Protein AF-A0A0Q5N511-F1 (afdb_monomer_lite)

Secondary structure (DSSP, 8-state):
--HHHHHHHHHHHHHHHHSSPPEEE--SSPPP--TT-EEEEEEE-TT----EEEEEEEEE-SSS-EEEEEEEEEEE--

Structure (mmCIF, N/CA/C/O backbone):
data_AF-A0A0Q5N511-F1
#
_entry.id   AF-A0A0Q5N511-F1
#
loop_
_atom_site.group_PDB
_atom_site.id
_atom_site.type_symbol
_atom_site.label_atom_id
_atom_site.label_alt_id
_atom_site.label_comp_id
_atom_site.label_asym_id
_atom_site.label_entity_id
_atom_site.label_seq_id
_atom_site.pdbx_PDB_ins_code
_atom_site.Cartn_x
_atom_site.Cartn_y
_atom_site.Cartn_z
_atom_site.occupancy
_atom_site.B_iso_or_equiv
_atom_site.auth_seq_id
_atom_site.auth_comp_id
_atom_site.auth_asym_id
_atom_site.auth_atom_id
_atom_site.pdbx_PDB_model_num
ATOM 1 N N . MET A 1 1 ? 10.597 3.323 -7.669 1.00 90.81 1 MET A N 1
ATOM 2 C CA . MET A 1 1 ? 10.071 4.506 -6.953 1.00 90.81 1 MET A CA 1
ATOM 3 C C . MET A 1 1 ? 10.252 4.315 -5.456 1.00 90.81 1 MET A C 1
ATOM 5 O O . MET A 1 1 ? 10.630 3.221 -5.058 1.00 90.81 1 MET A O 1
ATOM 9 N N . SER A 1 2 ? 10.067 5.353 -4.638 1.00 96.56 2 SER A N 1
ATOM 10 C CA . SER A 1 2 ? 10.029 5.163 -3.181 1.00 96.56 2 SER A CA 1
ATOM 11 C C . SER A 1 2 ? 8.740 4.454 -2.768 1.00 96.56 2 SER A C 1
ATOM 13 O O . SER A 1 2 ? 7.733 4.568 -3.473 1.00 96.56 2 SER A O 1
ATOM 15 N N . ALA A 1 3 ? 8.769 3.772 -1.623 1.00 97.00 3 ALA A N 1
ATOM 16 C CA . ALA A 1 3 ? 7.579 3.176 -1.035 1.00 97.00 3 ALA A CA 1
ATOM 17 C C . ALA A 1 3 ? 6.475 4.212 -0.778 1.00 97.00 3 ALA A C 1
ATOM 19 O O . ALA A 1 3 ? 5.350 3.989 -1.200 1.00 97.00 3 ALA A O 1
ATOM 20 N N . ASP A 1 4 ? 6.802 5.400 -0.251 1.00 97.69 4 ASP A N 1
ATOM 21 C CA . ASP A 1 4 ? 5.826 6.489 -0.050 1.00 97.69 4 ASP A CA 1
ATOM 22 C C . ASP A 1 4 ? 5.099 6.910 -1.339 1.00 97.69 4 ASP A C 1
ATOM 24 O O . ASP A 1 4 ? 3.901 7.213 -1.344 1.00 97.69 4 ASP A O 1
ATOM 28 N N . ALA A 1 5 ? 5.830 6.952 -2.458 1.00 96.75 5 ALA A N 1
ATOM 29 C CA . ALA A 1 5 ? 5.247 7.312 -3.745 1.00 96.75 5 ALA A CA 1
ATOM 30 C C . ALA A 1 5 ? 4.294 6.216 -4.235 1.00 96.75 5 ALA A C 1
ATOM 32 O O . ALA A 1 5 ? 3.222 6.523 -4.747 1.00 96.75 5 ALA A O 1
ATOM 33 N N . PHE A 1 6 ? 4.659 4.949 -4.039 1.00 96.94 6 PHE A N 1
ATOM 34 C CA . PHE A 1 6 ? 3.798 3.820 -4.377 1.00 96.94 6 PHE A CA 1
ATOM 35 C C . PHE A 1 6 ? 2.573 3.731 -3.454 1.00 96.94 6 PHE A C 1
ATOM 37 O O . PHE A 1 6 ? 1.457 3.573 -3.936 1.00 96.94 6 PHE A O 1
ATOM 44 N N . ALA A 1 7 ? 2.747 3.942 -2.147 1.00 97.94 7 ALA A N 1
ATOM 45 C CA . ALA A 1 7 ? 1.663 4.003 -1.170 1.00 97.94 7 ALA A CA 1
ATOM 46 C C . ALA A 1 7 ? 0.643 5.095 -1.519 1.00 97.94 7 ALA A C 1
ATOM 48 O O . ALA A 1 7 ? -0.559 4.896 -1.366 1.00 97.94 7 ALA A O 1
ATOM 49 N N . THR A 1 8 ? 1.103 6.226 -2.066 1.00 97.56 8 THR A N 1
ATOM 50 C CA . THR A 1 8 ? 0.212 7.272 -2.590 1.00 97.56 8 THR A CA 1
ATOM 51 C C . THR A 1 8 ? -0.635 6.760 -3.759 1.00 97.56 8 THR A C 1
ATOM 53 O O . THR A 1 8 ? -1.839 6.989 -3.760 1.00 97.56 8 THR A O 1
ATOM 56 N N . VAL A 1 9 ? -0.042 6.024 -4.706 1.00 96.12 9 VAL A N 1
ATOM 57 C CA . VAL A 1 9 ? -0.760 5.425 -5.850 1.00 96.12 9 VAL A CA 1
ATOM 58 C C . VAL A 1 9 ? -1.806 4.412 -5.383 1.00 96.12 9 VAL A C 1
ATOM 60 O O . VAL A 1 9 ? -2.943 4.441 -5.848 1.00 96.12 9 VAL A O 1
ATOM 63 N N . VAL A 1 10 ? -1.448 3.546 -4.434 1.00 97.00 10 VAL A N 1
ATOM 64 C CA . VAL A 1 10 ? -2.372 2.568 -3.836 1.00 97.00 10 VAL A CA 1
ATOM 65 C C . VAL A 1 10 ? -3.510 3.276 -3.094 1.00 97.00 10 VAL A C 1
ATOM 67 O O . VAL A 1 10 ? -4.674 2.913 -3.260 1.00 97.00 10 VAL A O 1
ATOM 70 N N . ALA A 1 11 ? -3.201 4.319 -2.318 1.00 97.44 11 ALA A N 1
ATOM 71 C CA . ALA A 1 11 ? -4.205 5.110 -1.613 1.00 97.44 11 ALA A CA 1
ATOM 72 C C . ALA A 1 11 ? -5.173 5.808 -2.577 1.00 97.44 11 ALA A C 1
ATOM 74 O O . ALA A 1 11 ? -6.372 5.808 -2.313 1.00 97.44 11 ALA A O 1
ATOM 75 N N . ASP A 1 12 ? -4.673 6.362 -3.686 1.00 96.38 12 ASP A N 1
ATOM 76 C CA . ASP A 1 12 ? -5.499 6.988 -4.724 1.00 96.38 12 ASP A CA 1
ATOM 77 C C . ASP A 1 12 ? -6.441 5.952 -5.366 1.00 96.38 12 ASP A C 1
ATOM 79 O O . ASP A 1 12 ? -7.648 6.181 -5.446 1.00 96.38 12 ASP A O 1
ATOM 83 N N . ALA A 1 13 ? -5.920 4.776 -5.736 1.00 94.06 13 ALA A N 1
ATOM 84 C CA . ALA A 1 13 ? -6.715 3.696 -6.325 1.00 94.06 13 ALA A CA 1
ATOM 85 C C . A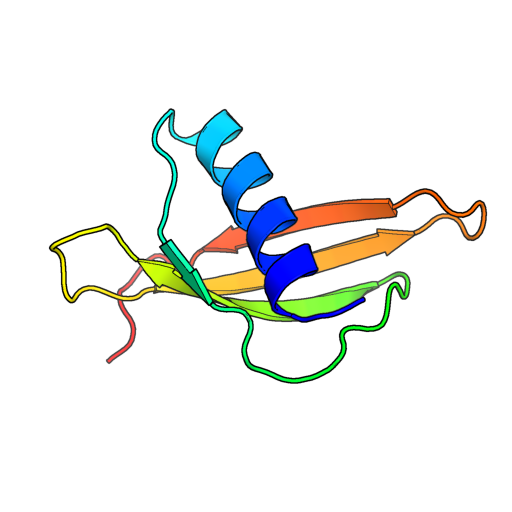LA A 1 13 ? -7.824 3.198 -5.378 1.00 94.06 13 ALA A C 1
ATOM 87 O O . ALA A 1 13 ? -8.967 2.981 -5.790 1.00 94.06 13 ALA A O 1
ATOM 88 N N . LEU A 1 14 ? -7.509 3.044 -4.089 1.00 94.94 14 LEU A N 1
ATOM 89 C CA . LEU A 1 14 ? -8.492 2.634 -3.090 1.00 94.94 14 LEU A CA 1
ATOM 90 C C . LEU A 1 14 ? -9.507 3.744 -2.798 1.00 94.94 14 LEU A C 1
ATOM 92 O O . LEU A 1 14 ? -10.699 3.446 -2.720 1.00 94.94 14 LEU A O 1
ATOM 96 N N . GLU A 1 15 ? -9.082 5.007 -2.695 1.00 95.94 15 GLU A N 1
ATOM 97 C CA . GLU A 1 15 ? -9.972 6.157 -2.484 1.00 95.94 15 GLU A CA 1
ATOM 98 C C . GLU A 1 15 ? -11.027 6.267 -3.589 1.00 95.94 15 GLU A C 1
ATOM 100 O O . GLU A 1 15 ? -12.208 6.456 -3.287 1.00 95.94 15 GLU A O 1
ATOM 105 N N . GLU A 1 16 ? -10.635 6.074 -4.851 1.00 92.94 16 GLU A N 1
ATOM 106 C CA . GLU A 1 16 ? -11.567 6.035 -5.98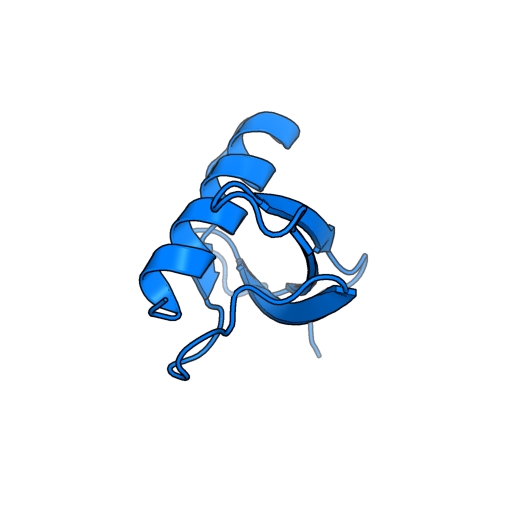4 1.00 92.94 16 GLU A CA 1
ATOM 107 C C . GLU A 1 16 ? -12.596 4.901 -5.860 1.00 92.94 16 GLU A C 1
ATOM 109 O O . GLU A 1 16 ? -13.753 5.066 -6.256 1.00 92.94 16 GLU A O 1
ATOM 114 N N . SER A 1 17 ? -12.198 3.763 -5.283 1.00 88.81 17 SER A N 1
ATOM 115 C CA . SER A 1 17 ? -13.052 2.578 -5.154 1.00 88.81 17 SER A CA 1
ATOM 116 C C . SER A 1 17 ? -14.028 2.637 -3.969 1.00 88.81 17 SER A C 1
ATOM 118 O O . SER A 1 17 ? -15.182 2.224 -4.108 1.00 88.81 17 SER A O 1
ATOM 120 N N . VAL A 1 18 ? -13.596 3.15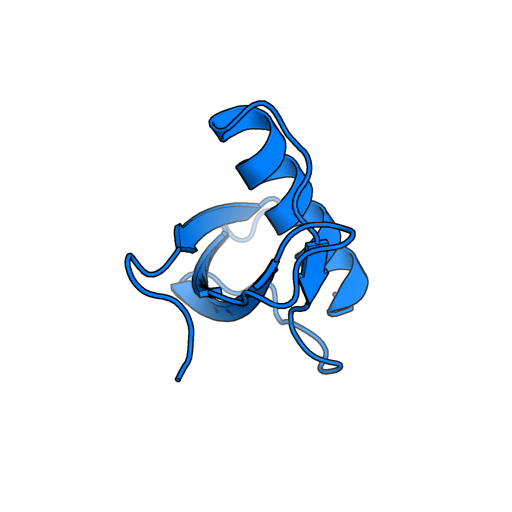7 -2.812 1.00 88.88 18 VAL A N 1
ATOM 121 C CA . VAL A 1 18 ? -14.382 3.133 -1.560 1.00 88.88 18 VAL A CA 1
ATOM 122 C C . VAL A 1 18 ? -14.884 4.509 -1.117 1.00 88.88 18 VAL A C 1
ATOM 124 O O . VAL A 1 18 ? -15.689 4.601 -0.191 1.00 88.88 18 VAL A O 1
ATOM 127 N N . GLY A 1 19 ? -14.445 5.586 -1.774 1.00 92.12 19 GLY A N 1
ATOM 128 C CA . GLY A 1 19 ? -14.862 6.963 -1.489 1.00 92.12 19 GLY A CA 1
ATOM 129 C C . GLY A 1 19 ? -14.231 7.579 -0.236 1.00 92.12 19 GLY A C 1
ATOM 130 O O . GLY A 1 19 ? -14.651 8.655 0.191 1.00 92.12 19 GLY A O 1
ATOM 131 N N . GLN A 1 20 ? -13.249 6.910 0.371 1.00 92.00 20 GLN A N 1
ATOM 132 C CA . GLN A 1 20 ? -12.496 7.406 1.519 1.00 92.00 20 GLN A CA 1
ATOM 133 C C . GLN A 1 20 ? -11.025 7.028 1.379 1.00 92.00 20 GLN A C 1
ATOM 135 O O . GLN A 1 20 ? -10.711 5.886 1.058 1.00 92.00 20 GLN A O 1
ATOM 140 N N . ARG A 1 21 ? -10.135 7.990 1.645 1.00 95.06 21 ARG A N 1
ATOM 141 C CA . ARG A 1 21 ? -8.691 7.783 1.564 1.00 95.06 21 ARG A CA 1
ATOM 142 C C . ARG A 1 21 ? -8.183 6.920 2.728 1.00 95.06 21 ARG A C 1
ATOM 144 O O . ARG A 1 21 ? -8.287 7.372 3.874 1.00 95.06 21 ARG A O 1
ATOM 151 N N . PRO A 1 22 ? -7.625 5.724 2.469 1.00 96.12 22 PRO A N 1
ATOM 152 C CA . PRO A 1 22 ? -7.006 4.915 3.511 1.00 96.12 22 PRO A CA 1
ATOM 153 C C . PRO A 1 22 ? -5.634 5.468 3.917 1.00 96.12 22 PRO A C 1
ATOM 155 O O . PRO A 1 22 ? -5.006 6.247 3.194 1.00 96.12 22 PRO A O 1
ATOM 158 N N . VAL A 1 23 ? -5.156 5.030 5.079 1.00 97.12 23 VAL A N 1
ATOM 159 C CA . VAL A 1 23 ? -3.734 5.099 5.430 1.00 97.12 23 VAL A CA 1
ATOM 160 C C . VAL A 1 23 ? -3.068 3.888 4.787 1.00 97.12 23 VAL A C 1
ATOM 162 O O . VAL A 1 23 ? -3.523 2.770 5.006 1.00 97.12 23 VAL A O 1
ATOM 165 N N . VAL A 1 24 ? -2.033 4.113 3.982 1.00 97.88 24 VAL A N 1
ATOM 166 C CA . VAL A 1 24 ? -1.317 3.052 3.265 1.00 97.88 24 VAL A CA 1
ATOM 167 C C . VAL A 1 24 ? 0.160 3.123 3.612 1.00 97.88 24 VAL A C 1
ATOM 169 O O . VAL A 1 24 ? 0.756 4.196 3.508 1.00 97.88 24 VAL A O 1
ATOM 172 N N . ASP A 1 25 ? 0.735 1.987 3.987 1.00 97.31 25 ASP A N 1
ATOM 173 C CA . ASP A 1 25 ? 2.168 1.810 4.216 1.00 97.31 25 ASP A CA 1
ATOM 174 C C . ASP A 1 25 ? 2.661 0.612 3.394 1.00 97.31 25 ASP A C 1
ATOM 176 O O . ASP A 1 25 ? 2.210 -0.509 3.587 1.00 97.31 25 ASP A O 1
ATOM 180 N N . CYS A 1 26 ? 3.565 0.848 2.444 1.00 97.69 26 CYS A N 1
ATOM 181 C CA . CYS A 1 26 ? 4.140 -0.197 1.588 1.00 97.69 26 CYS A CA 1
ATOM 182 C C . CYS A 1 26 ? 5.595 -0.525 1.980 1.00 97.69 26 CYS A C 1
ATOM 184 O O . CYS A 1 26 ? 6.378 -0.989 1.149 1.00 97.69 26 CYS A O 1
ATOM 186 N N . GLY A 1 27 ? 5.969 -0.236 3.231 1.00 96.31 27 GLY A N 1
ATOM 187 C CA . GLY A 1 27 ? 7.313 -0.385 3.775 1.00 96.31 27 GLY A CA 1
ATOM 188 C C . GLY A 1 27 ? 8.231 0.794 3.450 1.00 96.31 27 GLY A C 1
ATOM 189 O O . GLY A 1 27 ? 7.792 1.873 3.066 1.00 96.31 27 GLY A O 1
ATOM 190 N N . ASP A 1 28 ? 9.540 0.573 3.584 1.00 96.56 28 ASP A N 1
ATOM 191 C CA . ASP A 1 28 ? 10.573 1.596 3.349 1.00 96.56 28 ASP A CA 1
ATOM 192 C C . ASP A 1 28 ? 11.418 1.326 2.088 1.00 96.56 28 ASP A C 1
ATOM 194 O O . ASP A 1 28 ? 12.236 2.154 1.669 1.00 96.56 28 ASP A O 1
ATOM 198 N N . GLU A 1 29 ? 11.276 0.139 1.492 1.00 95.00 29 GLU A N 1
ATOM 199 C CA . GLU A 1 29 ? 12.128 -0.309 0.393 1.00 95.00 29 GLU A CA 1
ATOM 200 C C . GLU A 1 29 ? 11.747 0.346 -0.941 1.00 95.00 29 GLU A C 1
ATOM 202 O O . GLU A 1 29 ? 10.603 0.706 -1.214 1.00 95.00 29 GLU A O 1
ATOM 207 N N . ALA A 1 30 ? 12.739 0.525 -1.815 1.00 95.50 30 ALA A N 1
ATOM 208 C CA . ALA A 1 30 ? 12.472 1.038 -3.150 1.00 95.50 30 ALA A CA 1
ATOM 209 C C . ALA A 1 30 ? 11.738 -0.020 -3.985 1.00 95.50 30 ALA A C 1
ATOM 211 O O . ALA A 1 30 ? 12.225 -1.135 -4.151 1.00 95.50 30 ALA A O 1
ATOM 212 N N . ILE A 1 31 ? 10.614 0.369 -4.582 1.00 94.31 31 ILE A N 1
ATOM 213 C CA . ILE A 1 31 ? 9.770 -0.513 -5.391 1.00 94.31 31 ILE A CA 1
ATOM 214 C C . ILE A 1 31 ? 10.168 -0.410 -6.863 1.00 94.31 31 ILE A C 1
ATOM 216 O O . ILE A 1 31 ? 10.212 0.687 -7.441 1.00 94.31 31 ILE A O 1
ATOM 220 N N . GLY A 1 32 ? 10.473 -1.551 -7.477 1.00 92.62 32 GLY A N 1
ATOM 221 C CA . GLY A 1 32 ? 10.647 -1.662 -8.922 1.00 92.62 32 GLY A CA 1
ATOM 222 C C . GLY A 1 32 ? 9.300 -1.567 -9.636 1.00 92.62 32 GLY A C 1
ATOM 223 O O . GLY A 1 32 ? 8.325 -2.149 -9.187 1.00 92.62 32 GLY A O 1
ATOM 224 N N . VAL A 1 33 ? 9.233 -0.828 -10.746 1.00 90.62 33 VAL A N 1
ATOM 225 C CA . VAL A 1 33 ? 8.065 -0.884 -11.641 1.00 90.62 33 VAL A CA 1
ATOM 226 C C . VAL A 1 33 ? 8.369 -1.942 -12.687 1.00 90.62 33 VAL A C 1
ATOM 228 O O . VAL A 1 33 ? 8.977 -1.647 -13.718 1.00 90.62 33 VAL A O 1
ATOM 231 N N . VAL A 1 34 ? 8.037 -3.184 -12.363 1.00 92.69 34 VAL A N 1
ATOM 232 C CA . VAL A 1 34 ? 8.255 -4.347 -13.223 1.00 92.69 34 VAL A CA 1
ATOM 233 C C . VAL A 1 34 ? 6.911 -5.025 -13.438 1.00 92.69 34 VAL A C 1
ATOM 235 O O . VAL A 1 34 ? 6.106 -5.136 -12.519 1.00 92.69 34 VAL A O 1
ATOM 238 N N . ASP A 1 35 ? 6.653 -5.426 -14.678 1.00 93.81 35 ASP A N 1
ATOM 239 C CA . ASP A 1 35 ? 5.419 -6.114 -15.032 1.00 93.81 35 ASP A CA 1
ATOM 240 C C . ASP A 1 35 ? 5.294 -7.441 -14.272 1.00 93.81 35 ASP A C 1
ATOM 242 O O . ASP A 1 35 ? 6.204 -8.273 -14.311 1.00 93.81 35 ASP A O 1
ATOM 246 N N . GLY A 1 36 ? 4.167 -7.620 -13.587 1.00 93.88 36 GLY A N 1
ATOM 247 C CA . GLY A 1 36 ? 3.869 -8.788 -12.767 1.00 93.88 36 GLY A CA 1
ATOM 248 C C . GLY A 1 36 ? 4.475 -8.771 -11.362 1.00 93.88 36 GLY A C 1
ATOM 249 O O . GLY A 1 36 ? 4.268 -9.743 -10.640 1.00 93.88 36 GLY A O 1
ATOM 250 N N . ASP A 1 37 ? 5.197 -7.718 -10.960 1.00 94.94 37 ASP A N 1
ATOM 251 C CA . ASP A 1 37 ? 5.690 -7.614 -9.582 1.00 94.94 37 ASP A CA 1
ATOM 252 C C . ASP A 1 37 ? 4.532 -7.365 -8.605 1.00 94.94 37 ASP A C 1
ATOM 254 O O . ASP A 1 37 ? 3.605 -6.594 -8.874 1.00 94.94 37 ASP A O 1
ATOM 258 N N . GLU A 1 38 ? 4.632 -8.007 -7.444 1.00 97.06 38 GLU A N 1
ATOM 259 C CA . GLU A 1 38 ? 3.692 -7.892 -6.335 1.00 97.06 38 GLU A CA 1
ATOM 260 C C . GLU A 1 38 ? 4.341 -7.124 -5.180 1.00 97.06 38 GLU A C 1
ATOM 262 O O . GLU A 1 38 ? 5.471 -7.408 -4.772 1.00 97.06 38 GLU A O 1
ATOM 267 N N . VAL A 1 39 ? 3.611 -6.153 -4.635 1.00 97.50 39 VAL A N 1
ATOM 268 C CA . VAL A 1 39 ? 4.027 -5.360 -3.474 1.00 97.50 39 VAL A CA 1
ATOM 269 C C . VAL A 1 39 ? 2.994 -5.520 -2.371 1.00 97.50 39 VAL A C 1
ATOM 271 O O . VAL A 1 39 ? 1.814 -5.244 -2.588 1.00 97.50 39 VAL A O 1
ATOM 274 N N . HIS A 1 40 ? 3.444 -5.925 -1.185 1.00 97.38 40 HIS A N 1
ATOM 275 C CA . HIS A 1 40 ? 2.587 -5.961 -0.006 1.00 97.38 40 HIS A CA 1
ATOM 276 C C . HIS A 1 40 ? 2.494 -4.579 0.640 1.00 97.38 40 HIS A C 1
ATOM 278 O O . HIS A 1 40 ? 3.521 -3.935 0.868 1.00 97.38 40 HIS A O 1
ATOM 284 N N . CYS A 1 41 ? 1.274 -4.143 0.949 1.00 97.81 41 CYS A N 1
ATOM 285 C CA . CYS A 1 41 ? 1.028 -2.905 1.683 1.00 97.81 41 CYS A CA 1
ATOM 286 C C . CYS A 1 41 ? 0.045 -3.126 2.835 1.00 97.81 41 CYS A C 1
ATOM 288 O O . CYS A 1 41 ? -0.916 -3.888 2.723 1.00 97.81 41 CYS A O 1
ATOM 290 N N . ASP A 1 42 ? 0.250 -2.381 3.908 1.00 97.75 42 ASP A N 1
ATOM 291 C CA . ASP A 1 42 ? -0.617 -2.288 5.067 1.00 97.75 42 ASP A CA 1
ATOM 292 C C . ASP A 1 42 ? -1.670 -1.209 4.825 1.00 97.75 42 ASP A C 1
ATOM 294 O O . ASP A 1 42 ? -1.344 -0.055 4.536 1.00 97.75 42 ASP A O 1
ATOM 298 N N . ILE A 1 43 ? -2.940 -1.582 4.962 1.00 97.25 43 ILE A N 1
ATOM 299 C CA . ILE A 1 43 ? -4.087 -0.700 4.755 1.00 97.25 43 ILE A CA 1
ATOM 300 C C . ILE A 1 43 ? -4.789 -0.468 6.090 1.00 97.25 43 ILE A C 1
ATOM 302 O O . ILE A 1 43 ? -5.253 -1.409 6.732 1.00 97.25 43 ILE A O 1
ATOM 306 N N . GLY A 1 44 ? -4.908 0.793 6.490 1.00 95.94 44 GLY A N 1
ATOM 307 C CA . GLY A 1 44 ? -5.590 1.209 7.712 1.00 95.94 44 GLY A CA 1
ATOM 308 C C . GLY A 1 44 ? -6.457 2.450 7.513 1.00 95.94 44 GLY A C 1
ATOM 309 O O . GLY A 1 44 ? -6.643 2.953 6.401 1.00 95.94 44 GLY A O 1
ATOM 310 N N . ALA A 1 45 ? -6.978 2.976 8.619 1.00 93.56 45 ALA A N 1
ATOM 311 C CA . ALA A 1 45 ? -7.767 4.203 8.643 1.00 93.56 45 ALA A CA 1
ATOM 312 C C . ALA A 1 45 ? -7.279 5.143 9.750 1.00 93.56 45 ALA A C 1
ATOM 314 O O . ALA A 1 45 ? -6.848 4.717 10.818 1.00 93.56 45 ALA A O 1
ATOM 315 N N . ALA A 1 46 ? -7.346 6.452 9.506 1.00 90.06 46 ALA A N 1
ATOM 316 C CA . ALA A 1 46 ? -6.894 7.435 10.484 1.00 90.06 46 ALA A CA 1
ATOM 317 C C . ALA A 1 46 ? -7.735 7.357 11.773 1.00 90.06 46 ALA A C 1
ATOM 319 O O . ALA A 1 46 ? -8.938 7.617 11.755 1.00 90.06 46 ALA A O 1
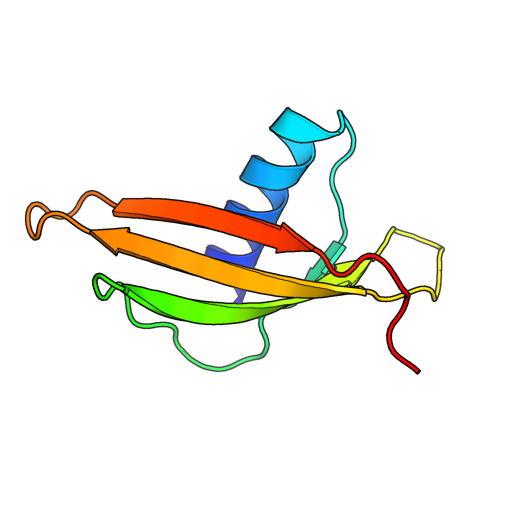ATOM 320 N N . GLY A 1 47 ? -7.081 7.053 12.897 1.00 91.38 47 GLY A N 1
ATOM 321 C CA . GLY A 1 47 ? -7.737 6.899 14.199 1.00 91.38 47 GLY A CA 1
ATOM 322 C C . GLY A 1 47 ? -8.300 5.500 14.474 1.00 91.38 47 GLY A C 1
ATOM 323 O O . GLY A 1 47 ? -9.010 5.343 15.465 1.00 91.38 47 GLY A O 1
ATOM 324 N N . ASP A 1 48 ? -7.984 4.517 13.627 1.00 90.19 48 ASP A N 1
ATOM 325 C CA . ASP A 1 48 ? -8.280 3.098 13.821 1.00 90.19 48 ASP A CA 1
ATOM 326 C C . ASP A 1 48 ? -6.962 2.300 13.838 1.00 90.19 48 ASP A C 1
ATOM 328 O O . ASP A 1 48 ? -6.072 2.559 13.030 1.00 90.19 48 ASP A O 1
ATOM 332 N N . ASP A 1 49 ? -6.834 1.347 14.763 1.00 92.69 49 ASP A N 1
ATOM 333 C CA . ASP A 1 49 ? -5.645 0.489 14.891 1.00 92.69 49 ASP A CA 1
ATOM 334 C C . ASP A 1 49 ? -5.745 -0.790 14.028 1.00 92.69 49 ASP A C 1
ATOM 336 O O . ASP A 1 49 ? -4.837 -1.621 14.017 1.00 92.69 49 ASP A O 1
ATOM 340 N N . THR A 1 50 ? -6.861 -0.984 13.321 1.00 95.19 50 THR A N 1
ATOM 341 C CA . THR A 1 50 ? -7.097 -2.123 12.432 1.00 95.19 50 THR A CA 1
ATOM 342 C C . THR A 1 50 ? -6.288 -1.958 11.153 1.00 95.19 50 THR A C 1
ATOM 344 O O . THR A 1 50 ? -6.471 -0.995 10.406 1.00 95.19 50 THR A O 1
ATOM 347 N N . VAL A 1 51 ? -5.439 -2.944 10.875 1.00 96.38 51 VAL A N 1
ATOM 348 C CA . VAL A 1 51 ? -4.615 -3.008 9.666 1.00 96.38 51 VAL A CA 1
ATOM 349 C C . VAL A 1 51 ? -4.994 -4.247 8.866 1.00 96.38 51 VAL A C 1
ATOM 351 O O . VAL A 1 51 ? -5.175 -5.320 9.437 1.00 96.38 51 VAL A O 1
ATOM 354 N N . TYR A 1 52 ? -5.096 -4.106 7.551 1.00 97.00 52 TYR A N 1
ATOM 355 C CA . TYR A 1 52 ? -5.305 -5.190 6.595 1.00 97.00 52 TYR A CA 1
ATOM 356 C C . TYR A 1 52 ? -4.053 -5.347 5.734 1.00 97.00 52 TYR A C 1
ATOM 358 O O . TYR A 1 52 ? -3.433 -4.348 5.373 1.00 97.00 52 TYR A O 1
ATOM 366 N N . ASP A 1 53 ? -3.687 -6.587 5.406 1.00 97.50 53 ASP A N 1
ATOM 367 C CA . ASP A 1 53 ? -2.700 -6.832 4.351 1.00 97.50 53 ASP A CA 1
ATOM 368 C C . ASP A 1 53 ? -3.335 -6.541 2.987 1.00 97.50 53 ASP A C 1
ATOM 370 O O . ASP A 1 53 ? -4.556 -6.627 2.814 1.00 97.50 53 ASP A O 1
ATOM 374 N N . SER A 1 54 ? -2.512 -6.188 2.014 1.00 97.06 54 SER A N 1
AT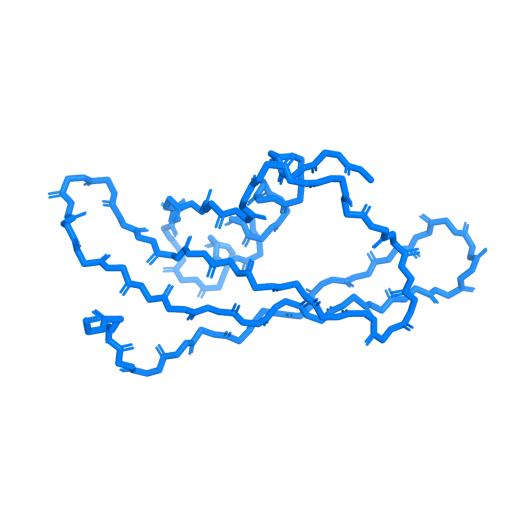OM 375 C CA . SER A 1 54 ? -2.933 -6.075 0.628 1.00 97.06 54 SER A CA 1
ATOM 376 C C . SER A 1 54 ? -1.809 -6.478 -0.302 1.00 97.06 54 SER A C 1
ATOM 378 O O . SER A 1 54 ? -0.638 -6.266 0.009 1.00 97.06 54 SER A O 1
ATOM 380 N N . VAL A 1 55 ? -2.181 -6.997 -1.468 1.00 97.88 55 VAL A N 1
ATOM 381 C CA . VAL A 1 55 ? -1.270 -7.288 -2.572 1.00 97.88 55 VAL A CA 1
ATOM 382 C C . VAL A 1 55 ? -1.567 -6.316 -3.705 1.00 97.88 55 VAL A C 1
ATOM 384 O O . VAL A 1 55 ? -2.674 -6.271 -4.242 1.00 97.88 55 VAL A O 1
ATOM 387 N N . SER A 1 56 ? -0.565 -5.522 -4.067 1.00 97.00 56 SER A N 1
ATOM 388 C CA . SER A 1 56 ? -0.604 -4.613 -5.208 1.00 97.00 56 SER A CA 1
ATOM 389 C C . SER A 1 56 ? 0.178 -5.214 -6.372 1.00 97.00 56 SER A C 1
ATOM 391 O O . SER A 1 56 ? 1.400 -5.325 -6.297 1.00 97.00 56 SER A O 1
ATOM 393 N N . THR A 1 57 ? -0.512 -5.586 -7.450 1.00 97.12 57 THR A N 1
ATOM 394 C CA . THR A 1 57 ? 0.106 -6.117 -8.675 1.00 97.12 57 THR A CA 1
ATOM 395 C C . THR A 1 57 ? 0.383 -4.987 -9.659 1.00 97.12 57 THR A C 1
ATOM 397 O O . THR A 1 57 ? -0.523 -4.231 -10.021 1.00 97.12 57 THR A O 1
ATOM 400 N N . ILE A 1 58 ? 1.628 -4.889 -10.119 1.00 95.19 58 ILE A N 1
ATOM 401 C CA . ILE A 1 58 ? 2.069 -3.910 -11.114 1.00 95.19 58 ILE A CA 1
ATOM 402 C C . ILE A 1 58 ? 1.905 -4.502 -12.516 1.00 95.19 58 ILE A C 1
ATOM 404 O O . ILE A 1 58 ? 2.373 -5.602 -12.795 1.00 95.19 58 ILE A O 1
ATOM 408 N N . SER A 1 59 ? 1.281 -3.758 -13.429 1.00 95.00 59 SER A N 1
ATOM 409 C CA . SER A 1 59 ? 1.266 -4.084 -14.862 1.00 95.00 59 SER A CA 1
ATOM 410 C C . SER A 1 59 ? 1.936 -2.967 -15.648 1.00 95.00 59 SER A C 1
ATOM 412 O O . SER A 1 59 ? 1.520 -1.814 -15.540 1.00 95.00 59 SER A O 1
ATOM 414 N N . ALA A 1 60 ? 2.980 -3.288 -16.411 1.00 91.44 60 ALA A N 1
ATOM 415 C CA . ALA A 1 60 ? 3.800 -2.305 -17.115 1.00 91.44 60 ALA A CA 1
ATOM 416 C C . ALA A 1 60 ? 4.096 -2.744 -18.555 1.00 91.44 60 ALA A C 1
ATOM 418 O O . ALA A 1 60 ? 4.680 -3.794 -18.798 1.00 91.44 60 ALA A O 1
ATOM 419 N N . ASP A 1 61 ? 3.808 -1.876 -19.527 1.00 88.75 61 ASP A N 1
ATOM 420 C CA . ASP A 1 61 ? 3.949 -2.208 -20.955 1.00 88.75 61 ASP A CA 1
ATOM 421 C C . ASP A 1 61 ? 5.346 -1.882 -21.530 1.00 88.75 61 ASP A C 1
ATOM 423 O O . ASP A 1 61 ? 5.562 -1.874 -22.744 1.00 88.75 61 ASP A O 1
ATOM 427 N N . GLY A 1 62 ? 6.313 -1.530 -20.675 1.00 76.69 62 GLY A N 1
ATOM 428 C CA . GLY A 1 62 ? 7.664 -1.107 -21.075 1.00 76.69 62 GLY A CA 1
ATOM 429 C C . GLY A 1 62 ? 7.748 0.289 -21.719 1.00 76.69 62 GLY A C 1
ATOM 430 O O . GLY A 1 62 ? 8.845 0.755 -22.023 1.00 76.69 62 GLY A O 1
ATOM 431 N N . GLY A 1 63 ? 6.611 0.972 -21.900 1.00 73.94 63 GLY A N 1
ATOM 432 C CA . GLY A 1 63 ? 6.506 2.331 -22.452 1.00 73.94 63 GLY A CA 1
ATOM 433 C C . GLY A 1 63 ? 6.691 3.465 -21.436 1.00 73.94 63 GLY A C 1
ATOM 434 O O . GLY A 1 63 ? 6.694 4.629 -21.827 1.00 73.94 63 GLY A O 1
ATOM 435 N N . GLY A 1 64 ? 6.864 3.137 -20.152 1.00 77.19 64 GLY A N 1
ATOM 436 C CA . GLY A 1 64 ? 6.982 4.095 -19.045 1.00 77.19 64 GLY A CA 1
ATOM 437 C C . GLY A 1 64 ? 5.688 4.294 -18.251 1.00 77.19 64 GLY A C 1
ATOM 438 O O . GLY A 1 64 ? 5.756 4.733 -17.106 1.00 77.19 64 GLY A O 1
ATOM 439 N N . ASP A 1 65 ? 4.549 3.904 -18.823 1.00 87.00 65 ASP A N 1
ATOM 440 C CA . ASP A 1 65 ? 3.264 3.839 -18.131 1.00 87.00 65 ASP A CA 1
ATOM 441 C C . ASP A 1 65 ? 3.090 2.479 -17.435 1.00 87.00 65 ASP A C 1
ATOM 443 O O . ASP A 1 65 ? 3.592 1.452 -17.908 1.00 87.00 65 ASP A O 1
ATOM 447 N N . TYR A 1 66 ? 2.382 2.483 -16.306 1.00 91.94 66 TYR A N 1
ATOM 448 C CA . TYR A 1 66 ? 2.006 1.282 -15.563 1.00 91.94 66 TYR A CA 1
ATOM 449 C C . TYR A 1 66 ? 0.662 1.489 -14.855 1.00 91.94 66 TYR A C 1
ATOM 451 O O . TYR A 1 66 ? 0.253 2.623 -14.594 1.00 91.94 66 TYR A O 1
ATOM 459 N N . SER A 1 67 ? -0.011 0.391 -14.525 1.00 92.75 67 SER A N 1
ATOM 460 C CA . SER A 1 67 ? -1.204 0.365 -13.676 1.00 92.75 67 SER A CA 1
ATOM 461 C C . SER A 1 67 ? -0.970 -0.503 -12.446 1.00 92.75 67 SER A C 1
ATOM 463 O O . SER A 1 67 ? -0.147 -1.418 -12.479 1.00 92.75 67 SER A O 1
ATOM 465 N N . VAL A 1 68 ? -1.722 -0.239 -11.378 1.00 94.81 68 VAL A N 1
ATOM 466 C CA . VAL A 1 68 ? -1.686 -1.027 -10.142 1.00 94.81 68 VAL A CA 1
ATOM 467 C C . VAL A 1 68 ? -3.076 -1.583 -9.866 1.00 94.81 68 VAL A C 1
ATOM 469 O O . VAL A 1 68 ? -4.044 -0.825 -9.801 1.00 94.81 68 VAL A O 1
ATOM 472 N N . ALA A 1 69 ? -3.170 -2.900 -9.708 1.00 95.38 69 ALA A N 1
ATOM 473 C CA 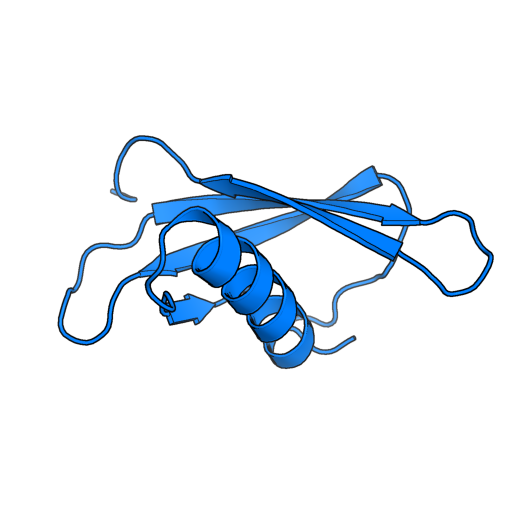. ALA A 1 69 ? -4.355 -3.567 -9.182 1.00 95.38 69 ALA A CA 1
ATOM 474 C C . ALA A 1 69 ? -4.121 -3.882 -7.703 1.00 95.38 69 ALA A C 1
ATOM 476 O O . ALA A 1 69 ? -3.090 -4.458 -7.369 1.00 95.38 69 ALA A O 1
ATOM 477 N N . VAL A 1 70 ? -5.053 -3.496 -6.831 1.00 96.81 70 VAL A N 1
ATOM 478 C CA . VAL A 1 70 ? -4.919 -3.658 -5.377 1.00 96.81 70 VAL A CA 1
ATOM 479 C C . VAL A 1 70 ? -5.972 -4.639 -4.879 1.00 96.81 70 VAL A C 1
ATOM 481 O O . VAL A 1 70 ? -7.169 -4.417 -5.072 1.00 96.81 70 VAL A O 1
ATOM 484 N N . GLU A 1 71 ? -5.530 -5.694 -4.206 1.00 96.38 71 GLU A N 1
ATOM 485 C CA . GLU A 1 71 ? -6.390 -6.651 -3.515 1.00 96.38 71 GLU A CA 1
ATOM 486 C C . GLU A 1 71 ? -6.131 -6.553 -2.013 1.00 96.38 71 GLU A C 1
ATOM 488 O O . GLU A 1 71 ? -5.019 -6.793 -1.558 1.00 96.38 71 GLU A O 1
ATOM 493 N N . VAL A 1 72 ? -7.150 -6.166 -1.243 1.00 96.38 72 VAL A N 1
ATOM 494 C CA . VAL A 1 72 ? -7.068 -6.058 0.221 1.00 96.38 72 VAL A CA 1
ATOM 495 C C . VAL A 1 72 ? -7.634 -7.326 0.850 1.00 96.38 72 VAL A C 1
ATOM 497 O O . VAL A 1 72 ? -8.697 -7.806 0.441 1.00 96.38 72 VAL A O 1
ATOM 500 N N . ASP A 1 73 ? -6.951 -7.847 1.865 1.00 97.00 73 ASP A N 1
ATOM 501 C CA . ASP A 1 73 ? -7.397 -9.018 2.606 1.00 97.00 73 ASP A CA 1
ATOM 502 C C . ASP A 1 73 ? -8.768 -8.794 3.256 1.00 97.00 73 ASP A C 1
ATOM 504 O O . ASP A 1 73 ? -9.121 -7.714 3.728 1.00 97.00 73 ASP A O 1
ATOM 508 N N . GLN A 1 74 ? -9.562 -9.864 3.329 1.00 93.69 74 GLN A N 1
ATOM 509 C CA . GLN A 1 74 ? -10.912 -9.805 3.906 1.00 93.69 74 GLN A CA 1
ATOM 510 C C . GLN A 1 74 ? -10.915 -9.761 5.438 1.00 93.69 74 GLN A C 1
ATOM 512 O O . GLN A 1 74 ? -11.955 -9.521 6.055 1.00 93.69 74 GLN A O 1
ATOM 517 N N . THR A 1 75 ? -9.774 -10.044 6.059 1.00 94.81 75 THR A N 1
ATOM 518 C CA . THR A 1 75 ? -9.611 -10.078 7.509 1.00 94.81 75 THR A CA 1
ATOM 519 C C . THR A 1 75 ? -8.449 -9.186 7.920 1.00 94.81 75 THR A C 1
ATOM 521 O O . THR A 1 75 ? -7.438 -9.183 7.221 1.00 94.81 75 THR A O 1
ATOM 524 N N . PRO A 1 76 ? -8.550 -8.483 9.062 1.00 94.44 76 PRO A N 1
ATOM 525 C CA . PRO A 1 76 ? -7.422 -7.744 9.606 1.00 94.44 76 PRO A CA 1
ATOM 526 C C . PRO A 1 76 ? -6.217 -8.651 9.851 1.00 94.44 76 PRO A C 1
ATOM 528 O O . PRO A 1 76 ? -6.372 -9.836 10.168 1.00 94.44 76 PRO A O 1
ATOM 531 N N . ARG A 1 77 ? -5.023 -8.069 9.773 1.00 89.00 77 ARG A N 1
ATOM 532 C CA . ARG A 1 77 ? -3.783 -8.718 10.179 1.00 89.00 77 ARG A CA 1
ATOM 533 C C . ARG A 1 77 ? -3.855 -9.059 11.676 1.00 89.00 77 ARG A C 1
ATOM 535 O O . ARG A 1 77 ? -4.314 -8.254 12.486 1.00 89.00 77 ARG A O 1
ATOM 542 N N . SER A 1 78 ? -3.443 -10.281 12.015 1.00 79.56 78 SER A N 1
ATOM 543 C CA . SER A 1 78 ? -3.446 -10.839 13.377 1.00 79.56 78 SER A CA 1
ATOM 544 C C . SER A 1 78 ? -2.190 -10.517 14.169 1.00 79.56 78 SER A C 1
ATOM 546 O O . SER A 1 78 ? -1.108 -10.622 13.548 1.00 79.56 78 SER A O 1
#

pLDDT: mean 93.94, std 4.8, range [73.94, 97.94]

Foldseek 3Di:
DFQVVVQVQVQVVVCVVPVDGWRKGQDGDDDDQDAQDWTWIWTHHVPDPFTWIKIWGWHDPPPPDIDIDIDTDPHTDD

Sequence (78 aa):
MSADAFATVVADALEESVGQRPVVDCGDEAIGVVDGDEVHCDIGAAGDDTVYDSVSTISADGGGDYSVAVEVDQTPRS

Radius of gyration: 12.32 Å; chains: 1; bounding box: 27×19×37 Å